Protein AF-A0A2E9FIY4-F1 (afdb_monomer_lite)

Structure (mmCIF, N/CA/C/O backbone):
data_AF-A0A2E9FIY4-F1
#
_entry.id   AF-A0A2E9FIY4-F1
#
loop_
_atom_site.group_PDB
_atom_site.id
_atom_site.type_symbol
_atom_site.label_atom_id
_atom_site.label_alt_id
_atom_site.label_comp_id
_atom_site.label_asym_id
_atom_site.label_entity_id
_atom_site.label_seq_id
_atom_site.pdbx_PDB_ins_code
_atom_site.Cartn_x
_atom_site.Cartn_y
_atom_site.Cartn_z
_atom_site.occupancy
_atom_site.B_iso_or_equiv
_atom_site.auth_seq_id
_atom_site.auth_comp_id
_atom_site.auth_asym_id
_atom_site.auth_atom_id
_atom_site.pdbx_PDB_model_num
ATOM 1 N N . MET A 1 1 ? 14.729 -2.925 -3.935 1.00 81.25 1 MET A N 1
ATOM 2 C CA . MET A 1 1 ? 13.427 -3.515 -4.313 1.00 81.25 1 MET A CA 1
ATOM 3 C C . MET A 1 1 ? 12.851 -2.628 -5.382 1.00 81.25 1 MET A C 1
ATOM 5 O O . MET A 1 1 ? 12.971 -1.413 -5.245 1.00 81.25 1 MET A O 1
ATOM 9 N N . ILE A 1 2 ? 12.268 -3.226 -6.412 1.00 96.62 2 ILE A N 1
ATOM 10 C CA . ILE A 1 2 ? 11.602 -2.472 -7.474 1.00 96.62 2 ILE A CA 1
ATOM 11 C C . ILE A 1 2 ? 10.153 -2.171 -7.080 1.00 96.62 2 ILE A C 1
ATOM 13 O O . ILE A 1 2 ? 9.618 -2.734 -6.117 1.00 96.62 2 ILE A O 1
ATOM 17 N N . LEU A 1 3 ? 9.514 -1.243 -7.782 1.00 96.75 3 LEU A N 1
ATOM 18 C CA . LEU A 1 3 ? 8.198 -0.722 -7.429 1.00 96.75 3 LEU A CA 1
ATOM 19 C C . LEU A 1 3 ? 7.115 -1.811 -7.455 1.00 96.75 3 LEU A C 1
ATOM 21 O O . LEU A 1 3 ? 6.237 -1.829 -6.584 1.00 96.75 3 LEU A O 1
ATOM 25 N N . ILE A 1 4 ? 7.213 -2.769 -8.382 1.00 97.81 4 ILE A N 1
ATOM 26 C CA . ILE A 1 4 ? 6.308 -3.924 -8.424 1.00 97.81 4 ILE A CA 1
ATOM 27 C C . ILE A 1 4 ? 6.445 -4.825 -7.187 1.00 97.81 4 ILE A C 1
ATOM 29 O O . ILE A 1 4 ? 5.437 -5.313 -6.673 1.00 97.81 4 ILE A O 1
ATOM 33 N N . ASP A 1 5 ? 7.647 -4.972 -6.618 1.00 97.62 5 ASP A N 1
ATOM 34 C CA . ASP A 1 5 ? 7.830 -5.706 -5.359 1.00 97.62 5 ASP A CA 1
ATOM 35 C C . ASP A 1 5 ? 7.111 -4.996 -4.207 1.00 97.62 5 ASP A C 1
ATOM 37 O O . ASP A 1 5 ? 6.551 -5.63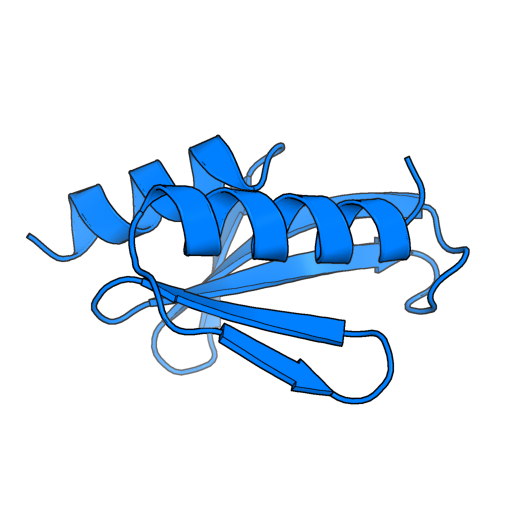8 -3.317 1.00 97.62 5 ASP A O 1
ATOM 41 N N . GLY A 1 6 ? 7.092 -3.659 -4.231 1.00 97.75 6 GLY A N 1
ATOM 42 C CA . GLY A 1 6 ? 6.314 -2.851 -3.297 1.00 97.75 6 GLY A CA 1
ATOM 43 C C . GLY A 1 6 ? 4.814 -3.124 -3.411 1.00 97.75 6 GLY A C 1
ATOM 44 O O . GLY A 1 6 ? 4.141 -3.285 -2.392 1.00 97.75 6 GLY A O 1
ATOM 45 N N . CYS A 1 7 ? 4.300 -3.252 -4.636 1.00 97.81 7 CYS A N 1
ATOM 46 C CA . CYS A 1 7 ? 2.904 -3.615 -4.891 1.00 97.81 7 CYS A CA 1
ATOM 47 C C . CYS A 1 7 ? 2.585 -5.009 -4.333 1.00 97.81 7 CYS A C 1
ATOM 49 O O . CYS A 1 7 ? 1.632 -5.163 -3.572 1.00 97.81 7 CYS A O 1
ATOM 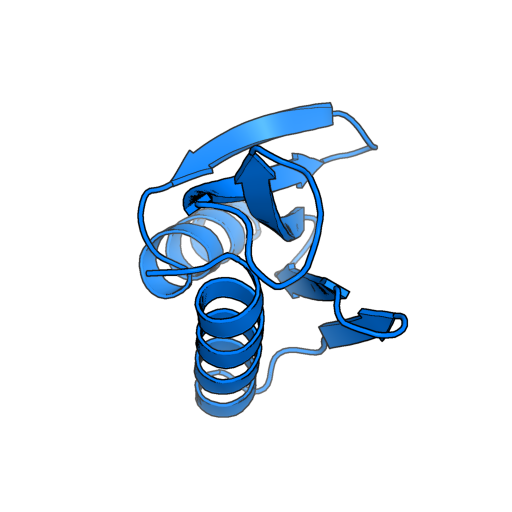51 N N . HIS A 1 8 ? 3.421 -6.010 -4.620 1.00 97.75 8 HIS A N 1
ATOM 52 C CA . HIS A 1 8 ? 3.266 -7.364 -4.077 1.00 97.75 8 HIS A CA 1
ATOM 53 C C . HIS A 1 8 ? 3.337 -7.400 -2.545 1.00 97.75 8 HIS A C 1
ATOM 55 O O . HIS A 1 8 ? 2.510 -8.050 -1.903 1.00 97.75 8 HIS A O 1
ATOM 61 N N . SER A 1 9 ? 4.277 -6.660 -1.949 1.00 98.00 9 SER A N 1
ATOM 62 C CA . SER A 1 9 ? 4.396 -6.526 -0.495 1.00 98.00 9 SER A CA 1
ATOM 63 C C . SER A 1 9 ? 3.128 -5.934 0.117 1.00 98.00 9 SER A C 1
ATOM 65 O O . SER A 1 9 ? 2.656 -6.428 1.139 1.00 98.00 9 SER A O 1
ATOM 67 N N . LEU A 1 10 ? 2.537 -4.922 -0.521 1.00 98.31 10 LEU A N 1
ATOM 68 C CA . LEU A 1 10 ? 1.293 -4.326 -0.052 1.00 98.31 10 LEU A CA 1
ATOM 69 C C . LEU A 1 10 ? 0.118 -5.307 -0.131 1.00 98.31 10 LEU A C 1
ATOM 71 O O . LEU A 1 10 ? -0.613 -5.429 0.850 1.00 98.31 10 LEU A O 1
ATOM 75 N N . LYS A 1 11 ? -0.034 -6.043 -1.243 1.00 98.00 11 LYS A N 1
ATOM 76 C CA . LYS A 1 11 ? -1.079 -7.077 -1.398 1.00 98.00 11 LYS A CA 1
ATOM 77 C C . LYS A 1 11 ? -0.987 -8.135 -0.300 1.00 98.00 11 LYS A C 1
ATOM 79 O O . LYS A 1 11 ? -1.996 -8.463 0.319 1.00 98.00 11 LYS A O 1
ATOM 84 N N . LEU A 1 12 ? 0.223 -8.630 -0.030 1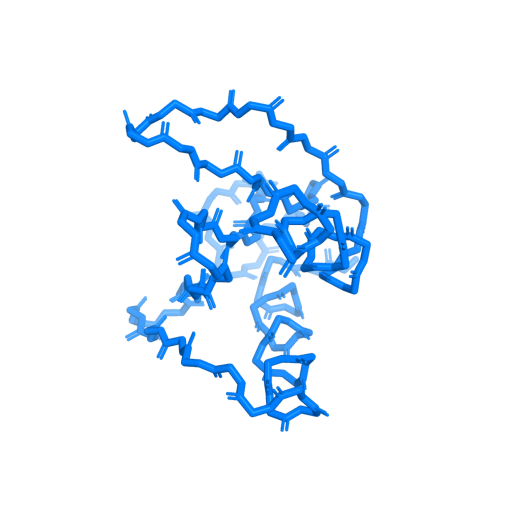.00 97.94 12 LEU A N 1
ATOM 85 C CA . LEU A 1 12 ? 0.463 -9.619 1.022 1.00 97.94 12 LEU A CA 1
ATOM 86 C C . LEU A 1 12 ? 0.041 -9.086 2.397 1.00 97.94 12 LEU A C 1
ATOM 88 O O . LEU A 1 12 ? -0.701 -9.749 3.115 1.00 97.94 12 LEU A O 1
ATOM 92 N N . GLU A 1 13 ? 0.478 -7.881 2.764 1.00 98.19 13 GLU A N 1
ATOM 93 C CA . GLU A 1 13 ? 0.145 -7.296 4.067 1.00 98.19 13 GLU A CA 1
ATOM 94 C C . GLU A 1 13 ? -1.357 -6.996 4.218 1.00 98.19 13 GLU A C 1
ATOM 96 O O . GLU A 1 13 ? -1.875 -7.079 5.336 1.00 98.19 13 GLU A O 1
ATOM 101 N N . CYS A 1 14 ? -2.053 -6.688 3.117 1.00 97.69 14 CYS A N 1
ATOM 102 C CA . CYS A 1 14 ? -3.510 -6.557 3.100 1.00 97.69 14 CYS A CA 1
ATOM 103 C C . CYS A 1 14 ? -4.194 -7.903 3.340 1.00 97.69 14 CYS A C 1
ATOM 105 O O . CYS A 1 14 ? -5.046 -7.993 4.220 1.00 97.69 14 CYS A O 1
ATOM 107 N N . ALA A 1 15 ? -3.775 -8.957 2.633 1.00 97.12 15 ALA A N 1
ATOM 108 C CA . ALA A 1 15 ? -4.316 -10.304 2.811 1.00 97.12 15 ALA A CA 1
ATOM 109 C C . ALA A 1 15 ? -4.122 -10.824 4.248 1.00 97.12 15 ALA A C 1
ATOM 111 O O . ALA A 1 15 ? -5.022 -11.437 4.811 1.00 97.12 15 ALA A O 1
ATOM 112 N N . LEU A 1 16 ? -2.980 -10.522 4.879 1.00 97.38 16 LEU A N 1
ATOM 113 C CA . LEU A 1 16 ? -2.700 -10.894 6.273 1.00 97.38 16 LEU A CA 1
ATOM 114 C C . LEU A 1 16 ? -3.583 -10.172 7.309 1.00 97.38 16 LEU A C 1
ATOM 116 O O . LEU A 1 16 ? -3.640 -10.609 8.457 1.00 97.38 16 LEU A O 1
ATOM 120 N N . ARG A 1 17 ? -4.228 -9.059 6.938 1.00 95.06 17 ARG A N 1
ATOM 121 C CA . ARG A 1 17 ? -5.063 -8.219 7.819 1.00 95.06 17 ARG A CA 1
ATOM 122 C C . ARG A 1 17 ? -6.528 -8.159 7.392 1.00 95.06 17 ARG A C 1
ATOM 124 O O . ARG A 1 17 ? -7.272 -7.375 7.969 1.00 95.06 17 ARG A O 1
ATOM 131 N N . ASP A 1 18 ? -6.914 -8.939 6.385 1.00 94.94 18 ASP A N 1
ATOM 132 C CA . ASP A 1 18 ? -8.245 -8.894 5.769 1.00 94.94 18 ASP A CA 1
ATOM 133 C C . ASP A 1 18 ? -8.641 -7.480 5.285 1.00 94.94 18 ASP A C 1
ATOM 135 O O . ASP A 1 18 ? -9.759 -7.004 5.474 1.00 94.94 18 ASP A O 1
ATOM 139 N N . LEU A 1 19 ? -7.681 -6.760 4.688 1.00 96.56 19 LEU A N 1
ATOM 140 C CA . LEU A 1 19 ? -7.898 -5.426 4.123 1.00 96.56 19 LEU A CA 1
ATOM 141 C C . LEU A 1 19 ? -8.177 -5.493 2.622 1.00 96.56 19 LEU A C 1
ATOM 143 O O . LEU A 1 19 ? -7.517 -6.217 1.875 1.00 96.56 19 LEU A O 1
ATOM 147 N N . GLY A 1 20 ? -9.101 -4.647 2.168 1.00 95.94 20 GLY A N 1
ATOM 148 C CA . GLY A 1 20 ? -9.365 -4.450 0.748 1.00 95.94 20 GLY A CA 1
ATOM 149 C C . GLY A 1 20 ? -8.250 -3.668 0.050 1.00 95.94 20 GLY A C 1
ATOM 150 O O . GLY A 1 20 ? -7.721 -2.686 0.578 1.00 95.94 20 GLY A O 1
ATOM 151 N N . PHE A 1 21 ? -7.929 -4.068 -1.176 1.00 97.38 21 PHE A N 1
ATOM 152 C CA . PHE A 1 21 ? -7.055 -3.325 -2.078 1.00 97.38 21 PHE A CA 1
ATOM 153 C C . PHE A 1 21 ? -7.586 -3.390 -3.510 1.00 97.38 21 PHE A C 1
ATOM 155 O O . PHE A 1 21 ? -8.327 -4.301 -3.874 1.00 97.38 21 PHE A O 1
ATOM 162 N N . ILE A 1 22 ? -7.197 -2.410 -4.319 1.00 96.56 22 ILE A N 1
ATOM 163 C CA . ILE A 1 22 ? -7.487 -2.343 -5.748 1.00 96.56 22 ILE A CA 1
ATOM 164 C C . ILE A 1 22 ? -6.167 -2.483 -6.494 1.00 96.56 22 ILE A C 1
ATOM 166 O O . ILE A 1 22 ? -5.170 -1.846 -6.144 1.00 96.56 22 ILE A O 1
ATOM 170 N N . ASP A 1 23 ? -6.187 -3.314 -7.527 1.00 94.50 23 ASP A N 1
ATOM 171 C CA . ASP A 1 23 ? -5.080 -3.493 -8.452 1.00 94.50 23 ASP A CA 1
ATOM 172 C C . ASP A 1 23 ? -5.435 -2.826 -9.784 1.00 94.50 23 ASP A C 1
ATOM 174 O O . ASP A 1 23 ? -6.481 -3.103 -10.372 1.00 94.50 23 ASP A O 1
ATOM 178 N N . MET A 1 24 ? -4.589 -1.903 -10.229 1.00 91.75 24 MET A N 1
ATOM 179 C CA . MET A 1 24 ? -4.741 -1.143 -11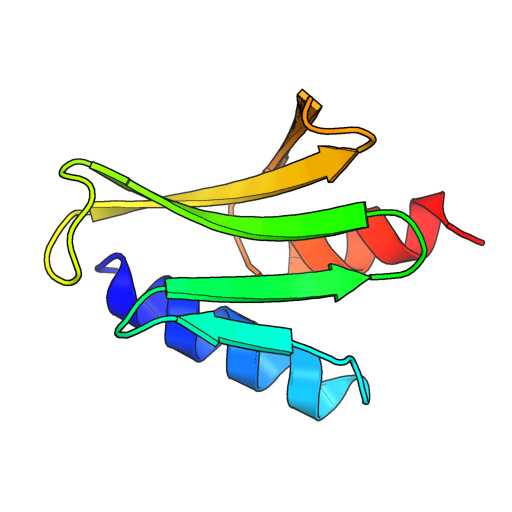.466 1.00 91.75 24 MET A CA 1
ATOM 180 C C . MET A 1 24 ? -3.506 -1.387 -12.320 1.00 91.75 24 MET A C 1
ATOM 182 O O . MET A 1 24 ? -2.465 -0.764 -12.105 1.00 91.75 24 MET A O 1
ATOM 186 N N . GLU A 1 25 ? -3.630 -2.319 -13.265 1.00 91.12 25 GLU A N 1
ATOM 187 C CA . GLU A 1 25 ? -2.520 -2.866 -14.052 1.00 91.12 25 GLU A CA 1
ATOM 188 C C . GLU A 1 25 ? -1.437 -3.469 -13.147 1.00 91.12 25 GLU A C 1
ATOM 190 O O . GLU A 1 25 ? -1.527 -4.626 -12.747 1.00 91.12 25 GLU A O 1
ATOM 195 N N . TRP A 1 26 ? -0.430 -2.674 -12.801 1.00 91.19 26 TRP A N 1
ATOM 196 C CA . TRP A 1 26 ? 0.689 -3.048 -11.947 1.00 91.19 26 TRP A CA 1
ATOM 197 C C . TRP A 1 26 ? 0.707 -2.282 -10.617 1.00 91.19 26 TRP A C 1
ATOM 199 O O . TRP A 1 26 ? 1.504 -2.613 -9.742 1.00 91.19 26 TRP A O 1
ATOM 209 N N . ARG A 1 27 ? -0.148 -1.263 -10.445 1.00 94.31 27 ARG A N 1
ATOM 210 C CA . ARG A 1 27 ? -0.219 -0.442 -9.230 1.00 94.31 27 ARG A CA 1
ATOM 211 C C . ARG A 1 27 ? -1.246 -0.972 -8.256 1.00 94.31 27 ARG A C 1
ATOM 213 O O . ARG A 1 27 ? -2.398 -1.195 -8.609 1.00 94.31 27 ARG A O 1
ATOM 220 N N . THR A 1 28 ? -0.855 -1.036 -6.992 1.00 96.88 28 THR A N 1
ATOM 221 C CA . THR A 1 28 ? -1.745 -1.447 -5.909 1.00 96.88 28 THR A CA 1
ATOM 222 C C . THR A 1 28 ? -2.037 -0.291 -4.970 1.00 96.88 28 THR A C 1
ATOM 224 O O . THR A 1 28 ? -1.118 0.364 -4.477 1.00 96.88 28 THR A O 1
ATOM 227 N N . VAL A 1 29 ? -3.317 -0.087 -4.672 1.00 97.75 29 VAL A N 1
ATOM 228 C CA . VAL A 1 29 ? -3.779 0.863 -3.657 1.00 97.75 29 VAL A CA 1
ATOM 229 C C . VAL A 1 29 ? -4.605 0.108 -2.624 1.00 97.75 29 VAL A C 1
ATOM 231 O O . VAL A 1 29 ? -5.603 -0.523 -2.957 1.00 97.75 29 VAL A O 1
ATOM 234 N N . ALA A 1 30 ? -4.192 0.170 -1.365 1.00 98.12 30 ALA A N 1
ATOM 235 C CA . ALA A 1 30 ? -4.860 -0.464 -0.239 1.00 98.12 30 ALA A CA 1
ATOM 236 C C . ALA A 1 30 ? -5.724 0.533 0.531 1.00 98.12 30 ALA A C 1
ATOM 238 O O . ALA A 1 30 ? -5.324 1.682 0.733 1.00 98.12 30 ALA A O 1
ATOM 239 N N . HIS A 1 31 ? -6.878 0.070 1.002 1.00 96.44 31 HIS A N 1
ATOM 240 C CA . HIS A 1 31 ? -7.766 0.818 1.880 1.00 96.44 31 HIS A CA 1
ATOM 241 C C . HIS A 1 31 ? -7.523 0.408 3.339 1.00 96.44 31 HIS A C 1
ATOM 243 O O . HIS A 1 31 ? -7.644 -0.765 3.691 1.00 96.44 31 HIS A O 1
ATOM 249 N N . ALA A 1 32 ? -7.194 1.375 4.195 1.00 95.38 32 ALA A N 1
ATOM 250 C CA . ALA A 1 32 ? -6.942 1.165 5.619 1.00 95.38 32 ALA A CA 1
ATOM 251 C C . ALA A 1 32 ? -7.692 2.224 6.443 1.00 95.38 32 ALA A C 1
ATOM 253 O O . ALA A 1 32 ? -7.209 3.342 6.637 1.00 95.38 32 ALA A O 1
ATOM 254 N N . GLY A 1 33 ? -8.896 1.876 6.908 1.00 92.81 33 GLY A N 1
ATOM 255 C CA . GLY A 1 33 ? -9.765 2.789 7.651 1.00 92.81 33 GLY A CA 1
ATOM 256 C C . GLY A 1 33 ? -10.301 3.916 6.770 1.00 92.81 33 GLY A C 1
ATOM 257 O O . GLY A 1 33 ? -11.158 3.677 5.934 1.00 92.81 33 GLY A O 1
ATOM 258 N N . ILE A 1 34 ? -9.798 5.136 6.959 1.00 94.69 34 ILE A N 1
ATOM 259 C CA . ILE A 1 34 ? -10.122 6.315 6.127 1.00 94.69 34 ILE A CA 1
ATOM 260 C C . ILE A 1 34 ? -8.955 6.729 5.216 1.00 94.69 34 ILE A C 1
ATOM 262 O O . ILE A 1 34 ? -8.999 7.778 4.571 1.00 94.69 34 ILE A O 1
ATOM 266 N N . PHE A 1 35 ? -7.880 5.936 5.200 1.00 97.75 35 PHE A N 1
ATOM 267 C CA . PHE A 1 35 ? -6.645 6.236 4.488 1.00 97.75 35 PHE A CA 1
ATOM 268 C C . PHE A 1 35 ? -6.422 5.287 3.316 1.00 97.75 35 PHE A C 1
ATOM 270 O O . PHE A 1 35 ? -6.841 4.128 3.329 1.00 97.75 35 PHE A O 1
ATOM 277 N N . PHE A 1 36 ? -5.655 5.770 2.342 1.00 97.88 36 PHE A N 1
ATOM 278 C CA . PHE A 1 36 ? -5.145 4.959 1.244 1.00 97.88 36 PHE A CA 1
ATOM 279 C C . PHE A 1 36 ? -3.639 4.780 1.365 1.00 97.88 36 PHE A C 1
ATOM 281 O O . PHE A 1 36 ? -2.912 5.750 1.589 1.00 97.88 36 PHE A O 1
ATOM 288 N N . VAL A 1 37 ? -3.173 3.548 1.181 1.00 98.25 37 VAL A N 1
ATOM 289 C CA . VAL A 1 37 ? -1.750 3.207 1.142 1.00 98.25 37 VAL A CA 1
ATOM 290 C C . VAL A 1 37 ? -1.389 2.739 -0.258 1.00 98.25 37 VAL A C 1
ATOM 292 O O . VAL A 1 37 ? -2.075 1.897 -0.821 1.00 98.25 37 VAL A O 1
ATOM 295 N N . GLN A 1 38 ? -0.305 3.261 -0.821 1.00 97.88 38 GLN A N 1
ATOM 296 C CA . GLN A 1 38 ? 0.217 2.809 -2.113 1.00 97.88 38 GLN A CA 1
ATOM 297 C C . GLN A 1 38 ? 1.743 2.906 -2.131 1.00 97.88 38 GLN A C 1
ATOM 299 O O . GLN A 1 38 ? 2.296 3.804 -1.481 1.00 97.88 38 GLN A O 1
ATOM 304 N N . PRO A 1 39 ? 2.439 2.009 -2.842 1.00 97.88 39 PRO A N 1
ATOM 305 C CA . PRO A 1 39 ? 3.864 2.143 -3.065 1.00 97.88 39 PRO A CA 1
ATOM 306 C C . PRO A 1 39 ? 4.136 3.293 -4.042 1.00 97.88 39 PRO A C 1
ATOM 308 O O . PRO A 1 39 ? 3.337 3.585 -4.931 1.00 97.88 39 PRO A O 1
ATOM 311 N N . VAL A 1 40 ? 5.278 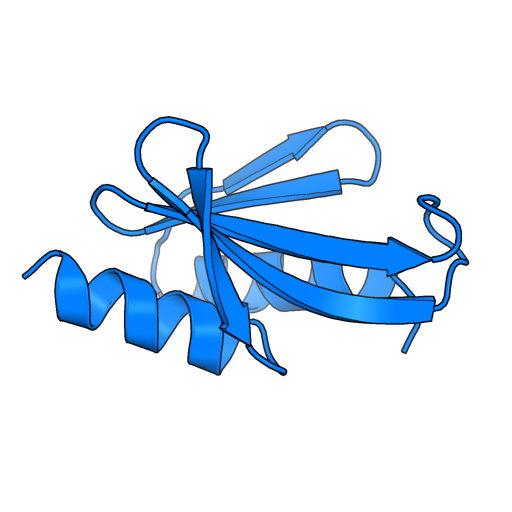3.949 -3.875 1.00 97.25 40 VAL A N 1
ATOM 312 C CA . VAL A 1 40 ? 5.757 5.014 -4.759 1.00 97.25 40 VAL A CA 1
ATOM 313 C C . VAL A 1 40 ? 7.184 4.720 -5.177 1.00 97.25 40 VAL A C 1
ATOM 315 O O . VAL A 1 40 ? 7.988 4.253 -4.368 1.00 97.25 40 VAL A O 1
ATOM 318 N N . GLY A 1 41 ? 7.500 4.993 -6.438 1.00 96.00 41 GLY A N 1
ATOM 319 C CA . GLY A 1 41 ? 8.815 4.722 -6.997 1.00 96.00 41 GLY A CA 1
ATOM 320 C C . GLY A 1 41 ? 9.243 5.738 -8.040 1.00 96.00 41 GLY A C 1
ATOM 321 O O . GLY A 1 41 ? 8.451 6.590 -8.462 1.00 96.00 41 GLY A O 1
ATOM 322 N N . MET A 1 42 ? 10.519 5.663 -8.407 1.00 95.94 42 MET A N 1
ATOM 323 C CA . MET A 1 42 ? 11.128 6.514 -9.420 1.00 95.94 42 MET A CA 1
ATOM 324 C C . MET A 1 42 ? 12.100 5.691 -10.280 1.00 95.94 42 MET A C 1
ATOM 326 O O . MET A 1 42 ? 13.062 5.155 -9.735 1.00 95.94 42 MET A O 1
ATOM 330 N N . PRO A 1 43 ? 11.896 5.606 -11.606 1.00 94.94 43 PRO A N 1
ATOM 331 C CA . PRO A 1 43 ? 10.724 6.075 -12.355 1.00 94.94 43 PRO A CA 1
ATOM 332 C C . PRO A 1 43 ? 9.403 5.409 -11.911 1.00 94.94 43 PRO A C 1
ATOM 334 O O . PRO A 1 43 ? 9.384 4.454 -11.142 1.00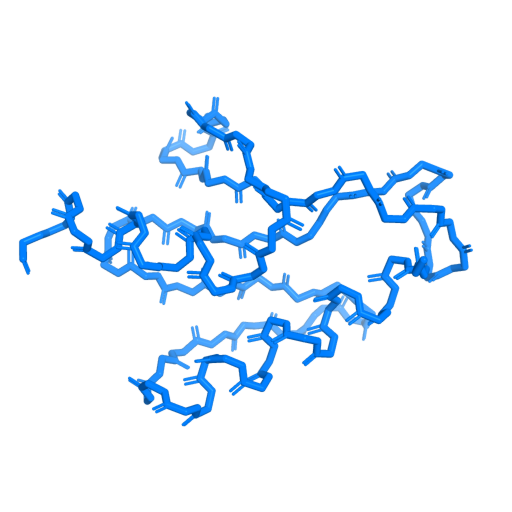 94.94 43 PRO A O 1
ATOM 337 N N . ASN A 1 44 ? 8.271 5.990 -12.319 1.00 92.25 44 ASN A N 1
ATOM 338 C CA . ASN A 1 44 ? 6.940 5.551 -11.884 1.00 92.25 44 ASN A CA 1
ATOM 339 C C . ASN A 1 44 ? 6.385 4.440 -12.789 1.00 92.25 44 ASN A C 1
ATOM 341 O O . ASN A 1 44 ? 5.342 4.607 -13.432 1.00 92.25 44 ASN A O 1
ATOM 345 N N . ASP A 1 45 ? 7.105 3.327 -12.822 1.00 95.31 45 ASP A N 1
ATOM 346 C CA . ASP A 1 45 ? 6.836 2.117 -13.597 1.00 95.31 45 ASP A CA 1
ATOM 347 C C . ASP A 1 45 ? 7.228 0.864 -12.778 1.00 95.31 45 ASP A C 1
ATOM 349 O O . ASP A 1 45 ? 7.847 1.006 -11.720 1.00 95.31 45 ASP A O 1
ATOM 353 N N . PRO A 1 46 ? 6.849 -0.357 -13.206 1.00 95.50 46 PRO A N 1
ATOM 354 C CA . PRO A 1 46 ? 7.084 -1.582 -12.436 1.00 95.50 46 PRO A CA 1
ATOM 355 C C . PRO A 1 46 ? 8.546 -1.833 -12.046 1.00 95.50 46 PRO A C 1
ATOM 357 O O . PRO A 1 46 ? 8.798 -2.400 -10.979 1.00 95.50 46 PRO A O 1
ATOM 360 N N . GLU A 1 47 ? 9.486 -1.437 -12.906 1.00 97.50 47 GLU A N 1
ATOM 361 C CA . GLU A 1 47 ? 10.922 -1.709 -12.779 1.00 97.50 47 GLU A CA 1
ATOM 362 C C . GLU A 1 47 ? 11.666 -0.591 -12.038 1.00 97.50 47 GLU A C 1
ATOM 364 O O . GLU A 1 47 ? 12.809 -0.785 -11.627 1.00 97.50 47 GLU A O 1
ATOM 369 N N . GLY A 1 48 ? 11.020 0.558 -11.826 1.00 96.88 48 GLY A N 1
ATOM 370 C CA . GLY A 1 48 ? 11.585 1.675 -11.084 1.00 96.88 48 GLY A CA 1
ATOM 371 C C . GLY A 1 48 ? 11.888 1.353 -9.621 1.00 96.88 48 GLY A C 1
ATOM 372 O O . GLY A 1 48 ? 11.327 0.432 -9.022 1.00 96.88 48 GLY A O 1
ATOM 373 N N . ASP A 1 49 ? 12.769 2.145 -9.012 1.00 97.75 49 ASP A N 1
ATOM 374 C CA . ASP A 1 49 ? 13.169 1.940 -7.622 1.00 97.75 49 ASP A CA 1
ATOM 375 C C . ASP A 1 49 ? 12.012 2.253 -6.670 1.00 97.75 49 ASP A C 1
ATOM 377 O O . ASP A 1 49 ? 11.390 3.316 -6.743 1.00 97.75 49 ASP A O 1
ATOM 381 N N . LEU A 1 50 ? 11.748 1.350 -5.722 1.00 97.69 50 LEU A N 1
ATOM 382 C CA . LEU A 1 50 ? 10.778 1.591 -4.659 1.00 97.69 50 LEU A CA 1
ATOM 383 C C . LEU A 1 50 ? 11.326 2.634 -3.675 1.00 97.69 50 LEU A C 1
ATOM 385 O O . LEU A 1 50 ? 12.266 2.366 -2.927 1.00 97.69 50 LEU A O 1
ATOM 389 N N . LEU A 1 51 ? 10.680 3.797 -3.614 1.00 97.25 51 LEU A N 1
ATOM 390 C CA . LEU A 1 51 ? 11.016 4.866 -2.670 1.00 97.25 51 LEU A CA 1
ATOM 391 C C . LEU A 1 51 ? 10.314 4.696 -1.316 1.00 97.25 51 LEU A C 1
ATOM 393 O O . LEU A 1 51 ? 10.811 5.165 -0.293 1.00 97.25 51 LEU A O 1
ATOM 397 N N . GLY A 1 52 ? 9.154 4.037 -1.291 1.00 97.75 52 GLY A N 1
ATOM 398 C CA . GLY A 1 52 ? 8.414 3.754 -0.064 1.00 97.75 52 GLY A CA 1
ATOM 399 C C . GLY A 1 52 ? 6.916 3.630 -0.299 1.00 97.75 52 GLY A C 1
ATOM 400 O O . GLY A 1 52 ? 6.472 3.299 -1.392 1.00 97.75 52 GLY A O 1
ATOM 401 N N . PHE A 1 53 ? 6.137 3.900 0.746 1.00 98.44 53 PHE A N 1
ATOM 402 C CA . PHE A 1 53 ? 4.685 3.754 0.767 1.00 98.44 53 PHE A CA 1
ATOM 403 C C . PHE A 1 53 ? 4.041 5.029 1.294 1.00 98.44 53 PHE A C 1
ATOM 405 O O . PHE A 1 53 ? 4.275 5.426 2.440 1.00 98.44 53 PHE A O 1
ATOM 412 N N . THR A 1 54 ? 3.241 5.687 0.462 1.00 98.25 54 THR A N 1
ATOM 413 C CA . THR A 1 54 ? 2.513 6.896 0.855 1.00 98.25 54 THR A CA 1
ATOM 414 C C . THR A 1 54 ? 1.212 6.541 1.546 1.00 98.25 54 THR A C 1
ATOM 416 O O . THR A 1 54 ? 0.497 5.660 1.075 1.00 98.25 54 THR A O 1
ATOM 419 N N . ILE A 1 55 ? 0.887 7.278 2.605 1.00 98.38 55 ILE A N 1
ATOM 420 C CA . ILE A 1 55 ? -0.426 7.305 3.246 1.00 98.38 55 ILE A CA 1
ATOM 421 C C . ILE A 1 55 ? -1.130 8.578 2.778 1.00 98.38 55 ILE A C 1
ATOM 423 O O . ILE A 1 55 ? -0.580 9.676 2.919 1.00 98.38 55 ILE A O 1
ATOM 427 N N . THR A 1 56 ? -2.328 8.428 2.225 1.00 98.00 56 THR A N 1
ATOM 428 C CA . THR A 1 56 ? -3.122 9.517 1.649 1.00 98.00 56 THR A CA 1
ATOM 429 C C . THR A 1 56 ? -4.450 9.656 2.387 1.00 98.00 56 THR A C 1
ATOM 431 O O . THR A 1 56 ? -5.102 8.653 2.671 1.00 98.00 56 THR A O 1
ATOM 434 N N . TYR A 1 57 ? -4.855 10.896 2.661 1.00 96.12 57 TYR A N 1
ATOM 435 C CA . TYR A 1 57 ? -6.174 11.272 3.180 1.00 96.12 57 TYR A CA 1
ATOM 436 C C . TYR A 1 57 ? -6.742 12.394 2.306 1.00 96.12 57 TYR A C 1
ATOM 438 O O . TYR A 1 57 ? -6.019 13.349 2.023 1.00 96.12 57 TYR A O 1
ATOM 446 N N . GLU A 1 58 ? -7.989 12.275 1.836 1.00 91.62 58 GLU A N 1
ATOM 447 C CA . GLU A 1 58 ? -8.640 13.277 0.964 1.00 91.62 58 GLU A CA 1
ATOM 448 C C . GLU A 1 58 ? -7.737 13.771 -0.192 1.00 91.62 58 GLU A C 1
ATOM 450 O O . GLU A 1 58 ? -7.600 14.964 -0.457 1.00 91.62 58 GLU A O 1
ATOM 455 N N . SER A 1 59 ? -7.076 12.841 -0.890 1.00 90.50 59 SER A N 1
ATOM 456 C CA . SER A 1 59 ? -6.130 13.111 -1.996 1.00 90.50 59 SER A CA 1
ATOM 457 C C . SER A 1 59 ? -4.809 13.799 -1.615 1.00 90.50 59 SER A C 1
ATOM 459 O O . SER A 1 59 ? -4.015 14.125 -2.497 1.00 90.50 59 SER A O 1
ATOM 461 N N . ARG A 1 60 ? -4.521 14.006 -0.325 1.00 95.81 60 ARG A N 1
ATOM 462 C CA . ARG A 1 60 ? -3.249 14.570 0.152 1.00 95.81 60 ARG A CA 1
ATOM 463 C C . ARG A 1 60 ? -2.360 13.492 0.749 1.00 95.81 60 ARG A C 1
ATOM 465 O O . ARG A 1 60 ? -2.788 12.754 1.633 1.00 95.81 60 ARG A O 1
ATOM 472 N N . VAL A 1 61 ? -1.104 13.440 0.309 1.00 96.94 61 VAL A N 1
ATOM 473 C CA . VAL A 1 61 ? -0.082 12.605 0.952 1.00 96.94 61 VAL A CA 1
ATOM 474 C C . VAL A 1 61 ? 0.248 13.216 2.309 1.00 96.94 61 VAL A C 1
ATOM 476 O O . VAL A 1 61 ? 0.768 14.327 2.385 1.00 96.94 61 VAL A O 1
ATOM 479 N N . ILE A 1 62 ? -0.052 12.488 3.380 1.00 97.12 62 ILE A N 1
ATOM 480 C CA . ILE A 1 62 ? 0.181 12.937 4.761 1.00 97.12 62 ILE A CA 1
ATOM 481 C C . ILE A 1 62 ? 1.411 12.279 5.388 1.00 97.12 62 ILE A C 1
ATOM 483 O O . ILE A 1 62 ? 1.965 12.788 6.363 1.00 97.12 62 ILE A O 1
ATOM 487 N N . LYS A 1 63 ? 1.861 11.140 4.844 1.00 97.44 63 LYS A N 1
ATOM 488 C CA . LYS A 1 63 ? 3.034 10.423 5.350 1.00 97.44 63 LYS A CA 1
ATOM 489 C C . LYS A 1 63 ? 3.666 9.539 4.280 1.00 97.44 63 LYS A C 1
ATOM 491 O O . LYS A 1 63 ? 2.962 8.974 3.452 1.00 97.44 63 LYS A O 1
ATOM 496 N N . LEU A 1 64 ? 4.984 9.370 4.365 1.00 97.75 64 LEU A N 1
ATOM 497 C CA . LEU A 1 64 ? 5.744 8.332 3.671 1.00 97.75 64 LEU A CA 1
ATOM 498 C C . LEU A 1 64 ? 6.323 7.363 4.709 1.00 97.75 64 LEU A C 1
ATOM 500 O O . LEU A 1 64 ? 6.809 7.797 5.758 1.00 97.75 64 LEU A O 1
ATOM 504 N N . GLN A 1 65 ? 6.252 6.065 4.427 1.00 98.25 65 GLN A N 1
ATOM 505 C CA . GLN A 1 65 ? 6.813 4.998 5.253 1.00 98.25 65 GLN A CA 1
ATOM 506 C C . GLN A 1 65 ? 7.677 4.058 4.414 1.00 98.25 65 GLN A C 1
ATOM 508 O O . GLN A 1 65 ? 7.452 3.881 3.221 1.00 98.25 65 GLN A O 1
ATOM 513 N N . ASN A 1 66 ? 8.645 3.409 5.060 1.00 96.62 66 ASN A N 1
ATOM 514 C CA . ASN A 1 66 ? 9.640 2.595 4.355 1.00 96.62 66 ASN A CA 1
ATOM 515 C C . ASN A 1 66 ? 9.140 1.178 4.019 1.00 96.62 66 ASN A C 1
ATOM 517 O O . ASN A 1 66 ? 9.778 0.481 3.240 1.00 96.62 66 ASN A O 1
ATOM 521 N N . THR A 1 67 ? 8.040 0.717 4.628 1.00 98.06 67 THR A N 1
ATOM 522 C CA . THR A 1 67 ? 7.476 -0.623 4.387 1.00 98.06 67 THR A CA 1
ATOM 523 C C . THR A 1 67 ? 5.951 -0.592 4.352 1.00 98.06 67 THR A C 1
ATOM 525 O O . THR A 1 67 ? 5.336 0.220 5.051 1.00 98.06 67 THR A O 1
ATOM 528 N N . ALA A 1 68 ? 5.344 -1.516 3.598 1.00 98.00 68 ALA A N 1
ATOM 529 C CA . ALA A 1 68 ? 3.892 -1.688 3.525 1.00 98.00 68 ALA A CA 1
ATOM 530 C C . ALA A 1 68 ? 3.284 -1.918 4.914 1.00 98.00 68 ALA A C 1
ATOM 532 O O . ALA A 1 68 ? 2.345 -1.227 5.301 1.00 98.00 68 ALA A O 1
ATOM 533 N N . LYS A 1 69 ? 3.900 -2.808 5.707 1.00 98.31 69 LYS A N 1
ATOM 534 C CA . LYS A 1 69 ? 3.526 -3.065 7.102 1.00 98.31 69 LYS A CA 1
ATOM 535 C C . LYS A 1 69 ? 3.434 -1.779 7.922 1.00 98.31 69 LYS A C 1
ATOM 537 O O . LYS A 1 69 ? 2.390 -1.487 8.487 1.00 98.31 69 LYS A O 1
ATOM 542 N N . LYS A 1 70 ? 4.510 -0.980 7.963 1.00 98.19 70 LYS A N 1
ATOM 543 C CA . LYS A 1 70 ? 4.533 0.262 8.754 1.00 98.19 70 LYS A CA 1
ATOM 544 C C . LYS A 1 70 ? 3.501 1.268 8.255 1.00 98.19 70 LYS A C 1
ATOM 546 O O . LYS A 1 70 ? 2.927 1.981 9.074 1.00 98.19 70 LYS A O 1
ATOM 551 N N . ALA A 1 71 ? 3.279 1.345 6.944 1.00 98.25 71 ALA A N 1
ATOM 552 C CA . ALA A 1 71 ? 2.268 2.219 6.362 1.00 98.25 71 ALA A CA 1
ATOM 553 C C . ALA A 1 71 ? 0.853 1.830 6.806 1.00 98.25 71 ALA A C 1
ATOM 555 O O . ALA A 1 71 ? 0.141 2.679 7.336 1.00 98.25 71 ALA A O 1
ATOM 556 N N . LEU A 1 72 ? 0.486 0.553 6.666 1.00 98.06 72 LEU A N 1
ATOM 557 C CA . LEU A 1 72 ? -0.820 0.034 7.073 1.00 98.06 72 LEU A CA 1
ATOM 558 C C . LEU A 1 72 ? -1.025 0.123 8.588 1.00 98.06 72 LEU A C 1
ATOM 560 O O . LEU A 1 72 ? -2.047 0.637 9.025 1.00 98.06 72 LEU A O 1
ATOM 564 N N . ASP A 1 73 ? -0.039 -0.289 9.389 1.00 97.50 73 ASP A N 1
ATOM 565 C CA . ASP A 1 73 ? -0.116 -0.213 10.852 1.00 97.50 73 ASP A CA 1
ATOM 566 C C . ASP A 1 73 ? -0.288 1.249 11.319 1.00 97.50 73 ASP A C 1
ATOM 568 O O . ASP A 1 73 ? -1.045 1.529 12.246 1.00 97.50 73 ASP A O 1
ATOM 572 N N . THR A 1 74 ? 0.382 2.205 10.657 1.00 97.62 74 THR A N 1
ATOM 573 C CA . THR A 1 74 ? 0.216 3.642 10.943 1.00 97.62 74 THR A CA 1
ATOM 574 C C . THR A 1 74 ? -1.184 4.125 10.568 1.00 97.62 74 THR A C 1
ATOM 576 O O . THR A 1 74 ? -1.820 4.802 11.371 1.00 97.62 74 THR A O 1
ATOM 579 N N . ALA A 1 75 ? -1.656 3.783 9.366 1.00 97.31 75 ALA A N 1
ATOM 580 C CA . ALA A 1 75 ? -2.967 4.183 8.869 1.00 97.31 75 ALA A CA 1
ATOM 581 C C . ALA A 1 75 ? -4.099 3.653 9.763 1.00 97.31 75 ALA A C 1
ATOM 583 O O . ALA A 1 75 ? -4.940 4.431 10.205 1.00 97.31 75 ALA A O 1
ATOM 584 N N . LEU A 1 76 ? -4.062 2.362 10.104 1.00 96.44 76 LEU A N 1
ATOM 585 C CA . LEU A 1 76 ? -5.052 1.728 10.977 1.00 96.44 76 LEU A CA 1
ATOM 586 C C . LEU A 1 76 ? -5.050 2.338 12.381 1.00 96.44 76 LEU A C 1
ATOM 588 O O . LEU A 1 76 ? -6.103 2.660 12.920 1.00 96.44 76 LEU A O 1
ATOM 592 N N . ARG A 1 77 ? -3.862 2.582 12.951 1.00 96.31 77 ARG A N 1
ATOM 593 C CA . ARG A 1 77 ? -3.738 3.238 14.259 1.00 96.31 77 ARG A CA 1
ATOM 594 C C . ARG A 1 77 ? -4.355 4.640 14.279 1.00 96.31 77 ARG A C 1
ATOM 596 O O . ARG A 1 77 ? -4.793 5.093 15.331 1.00 96.31 77 ARG A O 1
ATOM 603 N N . TRP A 1 78 ? -4.334 5.358 13.159 1.00 95.38 78 TRP A N 1
ATOM 604 C CA . TRP A 1 78 ? -4.943 6.686 13.056 1.00 95.38 78 TRP A CA 1
ATOM 605 C C . TRP A 1 78 ? -6.448 6.643 12.793 1.00 95.38 78 TRP A C 1
ATOM 607 O O . TRP A 1 78 ? -7.117 7.636 13.066 1.00 95.38 78 TRP A O 1
ATOM 617 N N . SER A 1 79 ? -6.981 5.535 12.272 1.00 89.44 79 SER A N 1
ATOM 618 C CA . SER A 1 79 ? -8.409 5.399 11.969 1.00 89.44 79 SER A CA 1
ATOM 619 C C . SER A 1 79 ? -9.275 4.919 13.138 1.00 89.44 79 SER A C 1
ATOM 621 O O . SER A 1 79 ? -10.493 5.046 13.041 1.00 89.44 79 SER A O 1
ATOM 623 N N . GLY A 1 80 ? -8.676 4.418 14.224 1.00 76.81 80 GLY A N 1
ATOM 624 C CA . GLY A 1 80 ? -9.391 3.925 15.409 1.00 76.81 80 GLY A CA 1
ATOM 625 C C . GLY A 1 80 ? -9.079 2.472 15.699 1.00 76.81 80 GLY A C 1
ATOM 626 O O . GLY A 1 80 ? -9.628 1.614 14.978 1.00 76.81 80 GLY A O 1
#

Radius of gyration: 11.29 Å; chains: 1; bounding box: 24×26×30 Å

Foldseek 3Di:
DFQLVQQVQLVVLCVVVVWDWDDDPSWIWTDAQQWIKTWQFPPRDRGGHTPAIFIDHPNDGPDGDHHSNVNNVVSNVVND

Secondary structure (DSSP, 8-state):
-BHHHHHHHHHHHHHTTT--EEEETTEEEEEETTEEEEEEEESSSTTSEEEEEEEEETTEEEEEESSHHHHHHHHHHHH-

Sequence (80 aa):
MILIDGCHSLKLECALRDLGFIDMEWRTVAHAGIFFVQPVGMPNDPEGDLLGFTITYESRVIKLQNTAKKALDTALRWSG

pLDDT: mean 96.07, std 3.42, range [76.81, 98.44]